Protein AF-A0A2V9GGK9-F1 (afdb_monomer)

Foldseek 3Di:
DDDCDPVNAAAFDPDAQEPVHCVCVVPPVPVVVVVGCVPRNQWHWHHHHPDTDIHGDDPVVVVVVVD

Mean predicted aligned error: 7.62 Å

Secondary structure (DSSP, 8-state):
-----TTTSPP--SS-B-TT--HHHHH-HHHHHHHHHHHH-SEEEEEETTEEEEEE--HHHHHHHH-

Sequence (67 aa):
MWRATRKKFPAGPSEGLKRWSLGPLDNNPLEYFSKIAREYGDIAGLRVLNFKTIFINHPDLIEEVLV

pLDDT: mean 75.78, std 13.13, range [42.28, 91.81]

Solvent-accessible surface area (backbone atoms only — not comparable to full-atom values): 4109 Å² total; per-residue (Å²): 132,89,80,72,43,85,90,74,44,54,60,48,65,86,77,41,40,47,85,89,45,54,57,56,59,75,7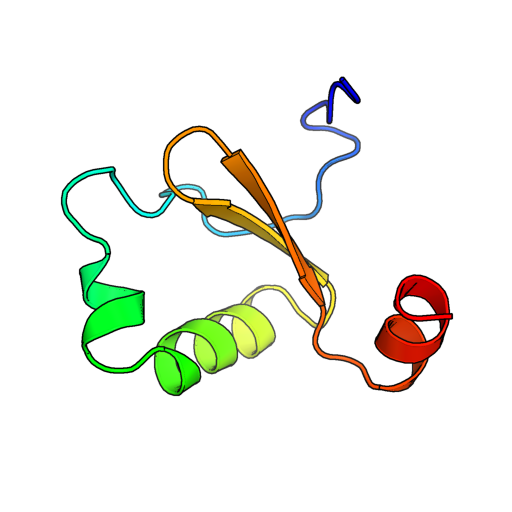6,45,39,66,61,48,53,51,50,46,39,74,76,48,40,52,53,23,25,41,30,54,57,92,42,83,42,77,47,75,73,45,69,78,62,48,56,72,68,78,108

Structure (mmCIF, N/CA/C/O backbone):
data_AF-A0A2V9GGK9-F1
#
_entry.id   AF-A0A2V9GGK9-F1
#
loop_
_atom_site.group_PDB
_atom_site.id
_atom_site.type_symbol
_atom_site.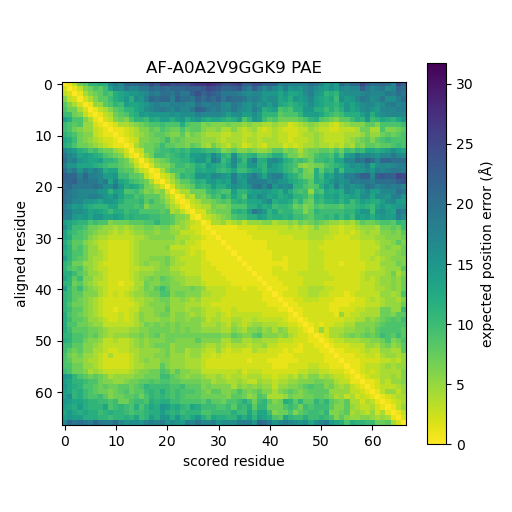label_atom_id
_atom_site.label_alt_id
_atom_site.label_comp_id
_atom_site.label_asym_id
_atom_site.label_entity_id
_atom_site.label_seq_id
_atom_site.pdbx_PDB_ins_code
_atom_site.Cartn_x
_atom_site.Cartn_y
_atom_site.Cartn_z
_atom_site.occupancy
_atom_site.B_iso_or_equiv
_atom_site.auth_seq_id
_atom_site.auth_comp_id
_atom_site.auth_asym_id
_atom_site.auth_atom_id
_atom_site.pdbx_PDB_model_num
ATOM 1 N N . MET A 1 1 ? -17.844 7.174 -11.440 1.00 42.28 1 MET A N 1
ATOM 2 C CA . MET A 1 1 ? -16.422 6.869 -11.147 1.00 42.28 1 MET A CA 1
ATOM 3 C C . MET A 1 1 ? -15.886 7.894 -10.155 1.00 42.28 1 MET A C 1
ATOM 5 O O . MET A 1 1 ? -15.874 9.079 -10.473 1.00 42.28 1 MET A O 1
ATOM 9 N N . TRP A 1 2 ? -15.497 7.472 -8.950 1.00 45.53 2 TRP A N 1
ATOM 10 C CA . TRP A 1 2 ? -14.944 8.363 -7.923 1.00 45.53 2 TRP A CA 1
ATOM 11 C C . TRP A 1 2 ? -13.633 9.000 -8.412 1.00 45.53 2 TRP A C 1
ATOM 13 O O . TRP A 1 2 ? -12.666 8.308 -8.737 1.00 45.53 2 TRP A O 1
ATOM 23 N N . ARG A 1 3 ? -13.590 10.335 -8.511 1.00 52.25 3 ARG A N 1
ATOM 24 C CA . ARG A 1 3 ? -12.369 11.065 -8.885 1.00 52.25 3 ARG A CA 1
ATOM 25 C C . ARG A 1 3 ? -11.525 11.265 -7.631 1.00 52.25 3 ARG A C 1
ATOM 27 O O . ARG A 1 3 ? -11.623 12.301 -6.981 1.00 52.25 3 ARG A O 1
ATOM 34 N N . ALA A 1 4 ? -10.673 10.293 -7.318 1.00 56.91 4 ALA A N 1
ATOM 35 C CA . ALA A 1 4 ? -9.645 10.462 -6.296 1.00 56.91 4 ALA A CA 1
ATOM 36 C C . ALA A 1 4 ? -8.729 11.639 -6.682 1.00 56.91 4 ALA A C 1
ATOM 38 O O . ALA A 1 4 ? -7.906 11.525 -7.601 1.00 56.91 4 ALA A O 1
ATOM 39 N N . THR A 1 5 ? -8.913 12.804 -6.065 1.00 61.28 5 THR A N 1
ATOM 40 C CA . THR A 1 5 ? -8.024 13.956 -6.256 1.00 61.28 5 THR A CA 1
ATOM 41 C C . THR A 1 5 ? -6.723 13.709 -5.495 1.00 61.28 5 THR A C 1
ATOM 43 O O . THR A 1 5 ? -6.716 12.970 -4.518 1.00 61.28 5 THR A O 1
ATOM 46 N N . ARG A 1 6 ? -5.609 14.334 -5.905 1.00 59.81 6 ARG A N 1
ATOM 47 C CA . ARG A 1 6 ? -4.300 14.138 -5.247 1.00 59.81 6 ARG A CA 1
ATOM 48 C C . ARG A 1 6 ? -4.316 14.469 -3.740 1.00 59.81 6 ARG A C 1
ATOM 50 O O . ARG A 1 6 ? -3.499 13.944 -3.010 1.00 59.81 6 ARG A O 1
ATOM 57 N N . LYS A 1 7 ? -5.263 15.309 -3.294 1.00 64.31 7 LYS A N 1
ATOM 58 C CA . LYS A 1 7 ? -5.511 15.644 -1.879 1.00 64.31 7 LYS A CA 1
ATOM 59 C C . LYS A 1 7 ? -6.274 14.568 -1.096 1.00 64.31 7 LYS A C 1
ATOM 61 O O . LYS A 1 7 ? -6.193 14.563 0.120 1.00 64.31 7 LYS A O 1
ATOM 66 N N . LYS A 1 8 ? -7.063 13.727 -1.773 1.00 70.38 8 LYS A N 1
ATOM 67 C CA . LYS A 1 8 ? -7.899 12.676 -1.162 1.00 70.38 8 LYS A CA 1
ATOM 68 C C . LYS A 1 8 ? -7.362 11.266 -1.418 1.00 70.38 8 LYS A C 1
ATOM 70 O O . LYS A 1 8 ? -8.013 10.298 -1.049 1.00 70.38 8 LYS A O 1
ATOM 75 N N . PHE A 1 9 ? -6.237 11.147 -2.118 1.00 79.38 9 PHE A N 1
ATOM 76 C CA . PHE A 1 9 ? -5.617 9.864 -2.412 1.00 79.38 9 PHE A CA 1
ATOM 77 C C . PHE A 1 9 ? -4.462 9.641 -1.434 1.00 79.38 9 PHE A C 1
ATOM 79 O O . PHE A 1 9 ? -3.685 10.583 -1.250 1.00 79.38 9 PHE A O 1
ATOM 86 N N . PRO A 1 10 ? -4.350 8.455 -0.810 1.00 83.19 10 PRO A N 1
ATOM 87 C CA . PRO A 1 10 ? -3.281 8.189 0.142 1.00 83.19 10 PRO A CA 1
ATOM 88 C C . PRO A 1 10 ? -1.901 8.354 -0.498 1.00 83.19 10 PRO A C 1
ATOM 90 O O . PRO A 1 10 ? -1.742 8.219 -1.718 1.00 83.19 10 PRO A O 1
ATOM 93 N N . ALA A 1 11 ? -0.904 8.647 0.337 1.00 84.44 11 ALA A N 1
ATOM 94 C CA . ALA A 1 11 ? 0.486 8.646 -0.091 1.00 84.44 11 ALA A CA 1
ATOM 95 C C . ALA A 1 11 ? 0.878 7.249 -0.592 1.00 84.44 11 ALA A C 1
ATOM 97 O O . ALA A 1 11 ? 0.314 6.237 -0.180 1.00 84.44 11 ALA A O 1
ATOM 98 N N . GLY A 1 12 ? 1.822 7.193 -1.519 1.00 83.56 12 GLY A N 1
ATOM 99 C CA . GLY A 1 12 ? 2.259 5.938 -2.100 1.00 83.56 12 GLY A CA 1
ATOM 100 C C . GLY A 1 12 ? 3.275 6.155 -3.211 1.00 83.56 12 GLY A C 1
ATOM 101 O O . GLY A 1 12 ? 3.548 7.305 -3.583 1.00 83.56 12 GLY A O 1
ATOM 102 N N . PRO A 1 13 ? 3.843 5.065 -3.742 1.00 80.88 13 PRO A N 1
ATOM 103 C CA . PRO A 1 13 ? 4.852 5.131 -4.785 1.00 80.88 13 PRO A CA 1
ATOM 104 C C . PRO A 1 13 ? 4.337 5.919 -5.996 1.00 80.88 13 PRO A C 1
ATOM 106 O O . PRO A 1 13 ? 3.260 5.661 -6.538 1.00 80.88 13 PRO A O 1
ATOM 109 N N . SER A 1 14 ? 5.127 6.910 -6.4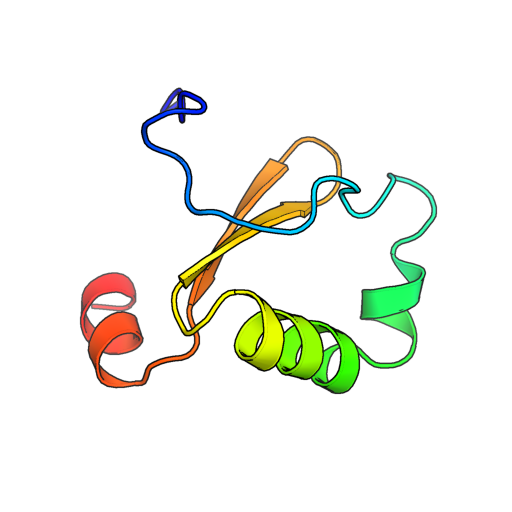19 1.00 65.56 14 SER A N 1
ATOM 110 C CA . SER A 1 14 ? 4.822 7.767 -7.571 1.00 65.56 14 SER A CA 1
ATOM 111 C C . SER A 1 14 ? 4.921 7.003 -8.894 1.00 65.56 14 SER A C 1
ATOM 113 O O . SER A 1 14 ? 4.163 7.269 -9.834 1.00 65.56 14 SER A O 1
ATOM 115 N N . GLU A 1 15 ? 5.829 6.028 -8.948 1.00 63.12 15 GLU A N 1
ATOM 116 C CA . GLU A 1 15 ? 5.973 5.087 -10.047 1.00 63.12 15 GLU A CA 1
ATOM 117 C C . GLU A 1 15 ? 4.962 3.952 -9.876 1.00 63.12 15 GLU A C 1
ATOM 119 O O . GLU A 1 15 ? 5.151 3.009 -9.113 1.00 63.12 15 GLU A O 1
ATOM 124 N N . GLY A 1 16 ? 3.835 4.069 -10.576 1.00 59.81 16 GLY A N 1
ATOM 125 C CA . GLY A 1 16 ? 2.890 2.966 -10.689 1.00 59.81 16 GLY A CA 1
ATOM 126 C C . GLY A 1 16 ? 3.508 1.761 -11.396 1.00 59.81 16 GLY A C 1
ATOM 127 O O . GLY A 1 16 ? 4.436 1.902 -12.196 1.00 59.81 16 GLY A O 1
ATOM 128 N N . LEU A 1 17 ? 2.935 0.580 -11.176 1.00 63.97 17 LEU A N 1
ATOM 129 C CA . LEU A 1 17 ? 3.245 -0.594 -11.983 1.00 63.97 17 LEU A CA 1
ATOM 130 C C . LEU A 1 17 ? 2.861 -0.311 -13.440 1.00 63.97 17 LEU A C 1
ATOM 132 O O . LEU A 1 17 ? 1.675 -0.199 -13.780 1.00 63.97 17 LEU A O 1
ATOM 136 N N . LYS A 1 18 ? 3.872 -0.145 -14.303 1.00 58.16 18 LYS A N 1
ATOM 137 C CA . LYS A 1 18 ? 3.672 0.112 -15.734 1.00 58.16 18 LYS A CA 1
ATOM 138 C C . LYS A 1 18 ? 2.992 -1.091 -16.385 1.00 58.16 18 LYS A C 1
ATOM 140 O O . LYS A 1 18 ? 3.181 -2.230 -15.972 1.00 58.16 18 LYS A O 1
ATOM 145 N N . ARG A 1 19 ? 2.253 -0.833 -17.472 1.00 53.81 19 ARG A N 1
ATOM 146 C CA . ARG A 1 19 ? 1.437 -1.835 -18.183 1.00 53.81 19 ARG A CA 1
ATOM 147 C C . ARG A 1 19 ? 2.160 -3.084 -18.671 1.00 53.81 19 ARG A C 1
ATOM 149 O O . ARG A 1 19 ? 1.526 -4.116 -18.827 1.00 53.81 19 ARG A O 1
ATOM 156 N N . TRP A 1 20 ? 3.471 -2.989 -18.826 1.00 50.94 20 TRP A N 1
ATOM 157 C CA . TRP A 1 20 ? 4.332 -4.080 -19.263 1.00 50.94 20 TRP A CA 1
ATOM 158 C C . TRP A 1 20 ? 5.212 -4.656 -18.145 1.00 50.94 20 TRP A C 1
ATOM 160 O O . TRP A 1 20 ? 5.908 -5.633 -18.376 1.00 50.94 20 TRP A O 1
ATOM 170 N N . SER A 1 21 ? 5.209 -4.062 -16.945 1.00 58.03 21 SER A N 1
ATOM 171 C CA . SER A 1 21 ? 6.102 -4.434 -15.843 1.00 58.03 21 SER A CA 1
ATOM 172 C C . SER A 1 21 ? 5.319 -4.716 -14.560 1.00 58.03 21 SER A C 1
ATOM 174 O O . SER A 1 21 ? 5.595 -4.131 -13.510 1.00 58.03 21 SER A O 1
ATOM 176 N N . LEU A 1 22 ? 4.389 -5.676 -14.617 1.00 63.28 22 LEU A N 1
ATOM 177 C CA . LEU A 1 22 ? 3.897 -6.338 -13.402 1.00 63.28 22 LEU A CA 1
ATOM 178 C C . LEU A 1 22 ? 5.013 -7.093 -12.658 1.00 63.28 22 LEU A C 1
ATOM 180 O O . LEU A 1 22 ? 4.745 -7.674 -11.623 1.00 63.28 22 LEU A O 1
ATOM 184 N N . GLY A 1 23 ? 6.265 -7.032 -13.127 1.00 63.84 23 GLY A N 1
ATOM 185 C CA . GLY A 1 23 ? 7.444 -7.671 -12.546 1.00 63.84 23 GLY A CA 1
ATOM 186 C C . GLY A 1 23 ? 7.536 -7.674 -11.013 1.00 63.84 23 GLY A C 1
ATOM 187 O O . GLY A 1 23 ? 7.879 -8.726 -10.480 1.00 63.84 23 GLY A O 1
ATOM 188 N N . PRO A 1 24 ? 7.214 -6.585 -10.281 1.00 62.03 24 PRO A N 1
ATOM 189 C CA . PRO A 1 24 ? 7.192 -6.625 -8.816 1.00 62.03 24 PRO A CA 1
ATOM 190 C C . PRO A 1 24 ? 6.088 -7.523 -8.231 1.00 62.03 24 PRO A C 1
ATOM 192 O O . PRO A 1 24 ? 6.294 -8.136 -7.191 1.00 62.03 24 PRO A O 1
ATOM 195 N N . LEU A 1 25 ? 4.932 -7.618 -8.896 1.00 67.00 25 LEU A N 1
ATOM 196 C CA . LEU A 1 25 ? 3.826 -8.503 -8.514 1.00 67.00 25 LEU A CA 1
ATOM 197 C C . LEU A 1 25 ? 4.003 -9.940 -9.014 1.00 67.00 25 LEU A C 1
ATOM 199 O O . LEU A 1 25 ? 3.575 -10.854 -8.323 1.00 67.00 25 LEU A O 1
ATOM 203 N N . ASP A 1 26 ? 4.625 -10.144 -10.178 1.00 66.25 26 ASP A N 1
ATOM 204 C CA . ASP A 1 26 ? 4.792 -11.481 -10.767 1.00 66.25 26 ASP A CA 1
ATOM 205 C C . ASP A 1 26 ? 5.905 -12.290 -10.090 1.00 66.25 26 ASP A C 1
ATOM 207 O O . ASP A 1 26 ? 5.782 -13.504 -9.960 1.00 66.25 26 ASP A O 1
ATOM 211 N N . ASN A 1 27 ? 6.992 -11.643 -9.648 1.00 71.19 27 ASN A N 1
ATOM 212 C CA . ASN A 1 27 ? 8.141 -12.366 -9.090 1.00 71.19 27 ASN A CA 1
ATOM 213 C C . ASN A 1 27 ? 8.056 -12.561 -7.569 1.00 71.19 27 ASN A C 1
ATOM 215 O O . ASN A 1 27 ? 8.404 -13.631 -7.077 1.00 71.19 27 ASN A O 1
ATOM 219 N N . ASN A 1 28 ? 7.626 -11.540 -6.813 1.00 82.50 28 ASN A N 1
ATOM 220 C CA . ASN A 1 28 ? 7.464 -11.637 -5.359 1.00 82.50 28 ASN A CA 1
ATOM 221 C C . ASN A 1 28 ? 6.492 -10.564 -4.820 1.00 82.50 28 ASN A C 1
ATOM 223 O O . ASN A 1 28 ? 6.916 -9.537 -4.275 1.00 82.50 28 ASN A O 1
ATOM 227 N N . PRO A 1 29 ? 5.172 -10.781 -4.957 1.00 84.00 29 PRO A N 1
ATOM 228 C CA . PRO A 1 29 ? 4.175 -9.778 -4.596 1.00 84.00 29 PRO A CA 1
ATOM 229 C C . PRO A 1 29 ? 4.199 -9.452 -3.100 1.00 84.00 29 PRO A C 1
ATOM 231 O O . PRO A 1 29 ? 4.006 -8.299 -2.718 1.00 84.00 29 PRO A O 1
ATOM 234 N N . LEU A 1 30 ? 4.475 -10.444 -2.247 1.00 88.38 30 LEU A N 1
ATOM 235 C CA . LEU A 1 30 ? 4.515 -10.247 -0.800 1.00 88.38 30 LEU A CA 1
ATOM 236 C C . LEU A 1 30 ? 5.657 -9.317 -0.393 1.00 88.38 30 LEU A C 1
ATOM 238 O O . LEU A 1 30 ? 5.455 -8.433 0.437 1.00 88.38 30 LEU A O 1
ATOM 242 N N . GLU A 1 31 ? 6.839 -9.480 -0.985 1.00 87.94 31 GLU A N 1
ATOM 243 C CA . GLU A 1 31 ? 7.976 -8.593 -0.734 1.00 87.94 31 GLU A CA 1
ATOM 244 C C . GLU A 1 31 ? 7.677 -7.163 -1.193 1.00 87.94 31 GLU A C 1
ATOM 246 O O . GLU A 1 31 ? 7.925 -6.210 -0.447 1.00 87.94 31 GLU A O 1
ATOM 251 N N . TYR A 1 32 ? 7.062 -7.010 -2.370 1.00 86.19 32 TYR A N 1
ATOM 252 C CA . TYR A 1 32 ? 6.625 -5.709 -2.868 1.00 86.19 32 TYR A CA 1
ATOM 253 C C . TYR A 1 32 ? 5.656 -5.025 -1.892 1.00 86.19 32 TYR A C 1
ATOM 255 O O . TYR A 1 32 ? 5.922 -3.908 -1.447 1.00 86.19 32 TYR A O 1
ATOM 263 N N . PHE A 1 33 ? 4.569 -5.692 -1.499 1.00 88.06 33 PHE A N 1
ATOM 264 C CA . PHE A 1 33 ? 3.583 -5.110 -0.584 1.00 88.06 33 PHE A CA 1
ATOM 265 C C . PHE A 1 33 ? 4.136 -4.892 0.828 1.00 88.06 33 PHE A C 1
ATOM 267 O O . PHE A 1 33 ? 3.826 -3.878 1.452 1.00 88.06 33 PHE A O 1
ATOM 274 N N . SER A 1 34 ? 5.024 -5.768 1.303 1.00 90.62 34 SER A N 1
ATOM 275 C CA . SER A 1 34 ? 5.717 -5.586 2.585 1.00 90.62 34 SER A CA 1
ATOM 276 C C . SER A 1 34 ? 6.583 -4.328 2.583 1.00 90.62 34 SER A C 1
ATOM 278 O O . SER A 1 34 ? 6.636 -3.608 3.581 1.00 90.62 34 SER A O 1
ATOM 280 N N . LYS A 1 35 ? 7.245 -4.027 1.461 1.00 89.19 35 LYS A N 1
ATOM 281 C CA . LYS A 1 35 ? 8.001 -2.782 1.295 1.00 89.19 35 LYS A CA 1
ATOM 282 C C . LYS A 1 35 ? 7.079 -1.561 1.322 1.00 89.19 35 LYS A C 1
ATOM 284 O O . LYS A 1 35 ? 7.385 -0.597 2.018 1.00 89.19 35 LYS A O 1
ATOM 289 N N . ILE A 1 36 ? 5.936 -1.621 0.635 1.00 90.00 36 ILE A N 1
ATOM 290 C CA . ILE A 1 36 ? 4.941 -0.538 0.655 1.00 90.00 36 ILE A CA 1
ATOM 291 C C . ILE A 1 36 ? 4.423 -0.280 2.073 1.00 90.00 36 ILE A C 1
ATOM 293 O O . ILE A 1 36 ? 4.398 0.874 2.494 1.00 90.00 36 ILE A O 1
ATOM 297 N N . ALA A 1 37 ? 4.082 -1.328 2.825 1.00 91.81 37 ALA A N 1
ATOM 298 C CA . ALA A 1 37 ? 3.619 -1.197 4.206 1.00 91.81 37 ALA A CA 1
ATOM 299 C C . ALA A 1 37 ? 4.672 -0.534 5.111 1.00 91.81 37 ALA A C 1
ATOM 301 O O . ALA A 1 37 ? 4.348 0.330 5.920 1.00 91.81 37 ALA A O 1
ATOM 302 N N . ARG A 1 38 ? 5.954 -0.886 4.939 1.00 91.25 38 ARG A N 1
ATOM 303 C CA . ARG A 1 38 ? 7.060 -0.285 5.702 1.00 91.25 38 ARG A CA 1
ATOM 304 C C . ARG A 1 38 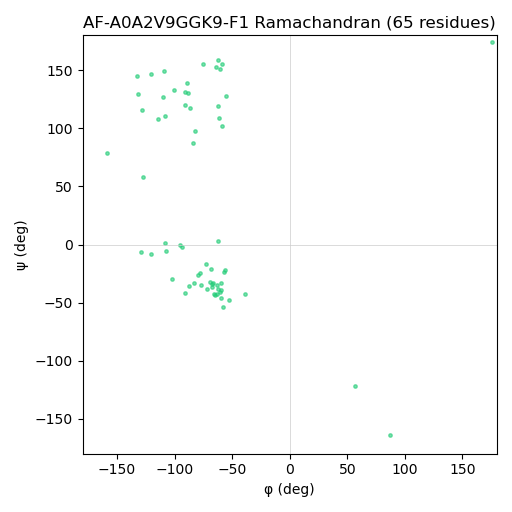? 7.301 1.187 5.362 1.00 91.25 38 ARG A C 1
ATOM 306 O O . ARG A 1 38 ? 7.666 1.950 6.248 1.00 91.25 38 ARG A O 1
ATOM 313 N N . GLU A 1 39 ? 7.145 1.576 4.098 1.00 91.25 39 GLU A N 1
ATOM 314 C CA . GLU A 1 39 ? 7.452 2.936 3.629 1.00 91.25 39 GLU A CA 1
ATOM 315 C C . GLU A 1 39 ? 6.277 3.914 3.776 1.00 91.25 39 GLU A C 1
ATOM 317 O O . GLU A 1 39 ? 6.497 5.093 4.050 1.00 91.25 39 GLU A O 1
ATOM 322 N N . TYR A 1 40 ? 5.041 3.444 3.587 1.00 89.19 40 TYR A N 1
ATOM 323 C CA . TYR A 1 40 ? 3.845 4.293 3.501 1.00 89.19 40 TYR A CA 1
ATOM 324 C C . TYR A 1 40 ? 2.787 3.982 4.571 1.00 89.19 40 TYR A C 1
ATOM 326 O O . TYR A 1 40 ? 1.839 4.754 4.713 1.00 89.19 40 TYR A O 1
ATOM 334 N N . GLY A 1 41 ? 2.957 2.905 5.344 1.00 89.94 41 GLY A N 1
ATOM 335 C CA . GLY A 1 41 ? 2.041 2.487 6.405 1.00 89.94 41 GLY A CA 1
ATOM 336 C C . GLY A 1 41 ? 0.898 1.592 5.920 1.00 89.94 41 GLY A C 1
ATOM 337 O O . GLY A 1 41 ? 0.930 1.032 4.823 1.00 89.94 41 GLY A O 1
ATOM 338 N N . ASP A 1 42 ? -0.129 1.467 6.761 1.00 90.31 42 ASP A N 1
ATOM 339 C CA . ASP A 1 42 ? -1.227 0.511 6.571 1.00 90.31 42 ASP A CA 1
ATOM 340 C C . ASP A 1 42 ? -2.202 0.868 5.445 1.00 90.31 42 ASP A C 1
ATOM 342 O O . ASP A 1 42 ? -2.950 -0.001 4.996 1.00 90.31 42 ASP A O 1
ATOM 346 N N . ILE A 1 43 ? -2.196 2.126 4.987 1.00 90.25 43 ILE A N 1
ATOM 347 C CA . ILE A 1 43 ? -3.016 2.616 3.875 1.00 90.25 43 ILE A CA 1
ATOM 348 C C . ILE A 1 43 ? -2.112 3.325 2.870 1.00 90.25 43 ILE A C 1
ATOM 350 O O . ILE A 1 43 ? -1.579 4.399 3.156 1.00 90.25 43 ILE A O 1
ATOM 354 N N . ALA A 1 44 ? -2.008 2.777 1.659 1.00 89.94 44 ALA A N 1
ATOM 355 C CA . ALA A 1 44 ? -1.182 3.358 0.605 1.00 89.94 44 ALA A CA 1
ATOM 356 C C . ALA A 1 44 ? -1.909 3.461 -0.739 1.00 89.94 44 ALA A C 1
ATOM 358 O O . ALA A 1 44 ? -2.713 2.612 -1.128 1.00 89.94 44 ALA A O 1
ATOM 359 N N . GLY A 1 45 ? -1.603 4.524 -1.478 1.00 88.62 45 GLY A N 1
ATOM 360 C CA . GLY A 1 45 ? -2.109 4.752 -2.821 1.00 88.62 45 GLY A CA 1
ATOM 361 C C . GLY A 1 45 ? -1.222 4.064 -3.850 1.00 88.62 45 GLY A C 1
ATOM 362 O O . GLY A 1 45 ? -0.065 4.433 -4.022 1.00 88.62 45 GLY A O 1
ATOM 363 N N . LEU A 1 46 ? -1.768 3.107 -4.592 1.00 85.88 46 LEU A N 1
ATOM 364 C CA . LEU A 1 46 ? -1.066 2.437 -5.679 1.00 85.88 46 LEU A CA 1
ATOM 365 C C . LEU A 1 46 ? -1.641 2.849 -7.031 1.00 85.88 46 LEU A C 1
ATOM 367 O O . LEU A 1 46 ? -2.831 3.137 -7.192 1.00 85.88 46 LEU A O 1
ATOM 371 N N . ARG A 1 47 ? -0.781 2.847 -8.045 1.00 78.62 47 ARG A N 1
ATOM 372 C CA . ARG A 1 47 ? -1.208 2.922 -9.438 1.00 78.62 47 ARG A CA 1
ATOM 373 C C . ARG A 1 47 ? -0.842 1.614 -10.114 1.00 78.62 47 ARG A C 1
ATOM 375 O O . ARG A 1 47 ? 0.329 1.345 -10.355 1.00 78.62 47 ARG A O 1
ATOM 382 N N . VAL A 1 48 ? -1.855 0.813 -10.410 1.00 77.62 48 VAL A N 1
ATOM 383 C CA . VAL A 1 48 ? -1.699 -0.448 -11.136 1.00 77.62 48 VAL A CA 1
ATOM 384 C C . VAL A 1 48 ? -2.276 -0.221 -12.520 1.00 77.62 48 VAL A C 1
ATOM 386 O O . VAL A 1 48 ? -3.483 -0.033 -12.672 1.00 77.62 48 VAL A O 1
ATOM 389 N N . LEU A 1 49 ? -1.424 -0.182 -13.545 1.00 76.56 49 LEU A N 1
ATOM 390 C CA . LEU A 1 49 ? -1.845 0.171 -14.902 1.00 76.56 49 LEU A CA 1
ATOM 391 C C . LEU A 1 49 ? -2.521 1.559 -14.936 1.00 76.56 49 LEU A C 1
ATOM 393 O O . LEU A 1 49 ? -1.939 2.574 -14.550 1.00 76.56 49 LEU A O 1
ATOM 397 N N . ASN A 1 50 ? -3.770 1.599 -15.400 1.00 76.25 50 ASN A N 1
ATOM 398 C CA . ASN A 1 50 ? -4.604 2.794 -15.460 1.00 76.25 50 ASN A CA 1
ATOM 399 C C . ASN A 1 50 ? -5.495 2.935 -14.215 1.00 76.25 50 ASN A C 1
ATOM 401 O O . ASN A 1 50 ? -6.257 3.898 -14.117 1.00 76.25 50 ASN A O 1
ATOM 405 N N . PHE A 1 51 ? -5.442 1.970 -13.294 1.00 78.25 51 PHE A N 1
ATOM 406 C CA . PHE A 1 51 ? -6.270 1.944 -12.102 1.00 78.25 51 PHE A CA 1
ATOM 407 C C . PHE A 1 51 ? -5.579 2.689 -10.965 1.00 78.25 51 PHE A C 1
ATOM 409 O O . PHE A 1 51 ? -4.365 2.607 -10.764 1.00 78.25 51 PHE A O 1
ATOM 416 N N . LYS A 1 52 ? -6.384 3.451 -10.227 1.00 79.75 52 LYS A N 1
ATOM 417 C CA . LYS A 1 52 ? -6.011 3.949 -8.908 1.00 79.75 52 LYS A CA 1
ATOM 418 C C . LYS A 1 52 ? -6.488 2.915 -7.905 1.00 79.75 52 LYS A C 1
ATOM 420 O O . LYS A 1 52 ? -7.687 2.652 -7.844 1.00 79.75 52 LYS A O 1
ATOM 425 N N . THR A 1 53 ? -5.558 2.360 -7.156 1.00 84.88 53 THR A N 1
ATOM 426 C CA . THR A 1 53 ? -5.794 1.255 -6.234 1.00 84.88 53 THR A CA 1
ATOM 427 C C . THR A 1 53 ? -5.415 1.705 -4.835 1.00 84.88 53 THR A C 1
ATOM 429 O O . THR A 1 53 ? -4.500 2.509 -4.673 1.00 84.88 53 THR A O 1
ATOM 432 N N . ILE A 1 54 ? -6.114 1.206 -3.825 1.00 87.19 54 ILE A N 1
ATOM 433 C CA . ILE A 1 54 ? -5.764 1.444 -2.426 1.00 87.19 54 ILE A CA 1
ATOM 434 C C . ILE A 1 54 ? -5.269 0.115 -1.868 1.00 87.19 54 ILE A C 1
ATOM 436 O O . ILE A 1 54 ? -5.928 -0.908 -2.032 1.00 87.19 54 ILE A O 1
ATOM 440 N N . PHE A 1 55 ? -4.083 0.142 -1.279 1.00 88.88 55 PHE A N 1
ATOM 441 C CA . PHE A 1 55 ? -3.533 -0.950 -0.495 1.00 88.88 55 PHE A CA 1
ATOM 442 C C . PHE A 1 55 ? -3.927 -0.746 0.966 1.00 88.88 55 PHE A C 1
ATOM 444 O O . PHE A 1 55 ? -3.764 0.361 1.481 1.00 88.88 55 PHE A O 1
ATOM 451 N N . ILE A 1 56 ? -4.455 -1.799 1.590 1.00 90.50 56 ILE A N 1
ATOM 452 C CA . ILE A 1 56 ? -4.869 -1.840 2.995 1.00 90.50 56 ILE A CA 1
ATOM 453 C C . ILE A 1 56 ? -4.283 -3.115 3.602 1.00 90.50 56 ILE A C 1
ATOM 455 O O . ILE A 1 56 ? -4.445 -4.184 3.015 1.00 90.50 56 ILE A O 1
ATOM 459 N N . ASN A 1 57 ? -3.606 -3.001 4.747 1.00 89.12 57 ASN A N 1
ATOM 460 C CA . ASN A 1 57 ? -2.923 -4.134 5.390 1.00 89.12 57 ASN A CA 1
ATOM 461 C C . ASN A 1 57 ? -3.260 -4.331 6.880 1.00 89.12 57 ASN A C 1
ATOM 463 O O . ASN A 1 57 ? -2.834 -5.322 7.467 1.00 89.12 57 ASN A O 1
ATOM 467 N N . HIS A 1 58 ? -4.012 -3.420 7.505 1.00 86.19 58 HIS A N 1
ATOM 468 C CA . HIS A 1 58 ? -4.384 -3.550 8.917 1.00 86.19 58 HIS A CA 1
ATOM 469 C C . HIS A 1 58 ? -5.684 -4.361 9.075 1.00 86.19 58 HIS A C 1
ATOM 471 O O . HIS A 1 58 ? -6.665 -4.006 8.419 1.00 86.19 58 HIS A O 1
ATOM 477 N N . PRO A 1 59 ? -5.741 -5.387 9.950 1.00 81.62 59 PRO A N 1
ATOM 478 C CA . PRO A 1 59 ? -6.932 -6.221 10.155 1.00 81.62 59 PRO A CA 1
ATOM 479 C C . PRO A 1 59 ? -8.202 -5.412 10.446 1.00 81.62 59 PRO A C 1
ATOM 481 O O . PRO A 1 59 ? -9.201 -5.587 9.756 1.00 81.62 59 PRO A O 1
ATOM 484 N N . ASP A 1 60 ? -8.124 -4.449 11.366 1.00 82.44 60 ASP A N 1
ATOM 485 C CA . ASP A 1 60 ? -9.263 -3.597 11.740 1.00 82.44 60 ASP A CA 1
ATOM 486 C C . ASP A 1 60 ? -9.821 -2.789 10.551 1.00 82.44 60 ASP A C 1
ATOM 488 O O . ASP A 1 60 ? -11.021 -2.564 10.452 1.00 82.44 60 ASP A O 1
ATOM 492 N N . LEU A 1 61 ? -8.961 -2.384 9.605 1.00 77.12 61 LEU A N 1
ATOM 493 C CA . LEU A 1 61 ? -9.381 -1.658 8.398 1.00 77.12 61 LEU A CA 1
ATOM 494 C C . LEU A 1 61 ? -9.962 -2.587 7.329 1.00 77.12 61 LEU A C 1
ATOM 496 O O . LEU A 1 61 ? -10.728 -2.151 6.471 1.00 77.12 61 LEU A O 1
ATOM 500 N N . ILE A 1 62 ? -9.558 -3.856 7.335 1.00 78.44 62 ILE A N 1
ATOM 501 C CA . ILE A 1 62 ? -10.057 -4.860 6.397 1.00 78.44 62 ILE A CA 1
ATOM 502 C C . ILE A 1 62 ? -11.509 -5.216 6.742 1.00 78.44 62 ILE A C 1
ATOM 504 O O . ILE A 1 62 ? -12.322 -5.360 5.826 1.00 78.44 62 ILE A O 1
ATOM 508 N N . GLU A 1 63 ? -11.854 -5.287 8.031 1.00 74.75 63 GLU A N 1
ATOM 509 C CA . GLU A 1 63 ? -13.236 -5.500 8.487 1.00 74.75 63 GLU A CA 1
ATOM 510 C C . GLU A 1 63 ? -14.186 -4.390 8.014 1.00 74.75 63 GLU A C 1
ATOM 512 O O . GLU A 1 63 ? -15.291 -4.682 7.574 1.00 74.75 63 GLU A O 1
ATOM 517 N N . GLU A 1 64 ? -13.756 -3.126 7.999 1.00 72.88 64 GLU A N 1
ATOM 518 C CA . GLU A 1 64 ? -14.600 -2.019 7.518 1.00 72.88 64 GLU A CA 1
ATOM 519 C C . GLU A 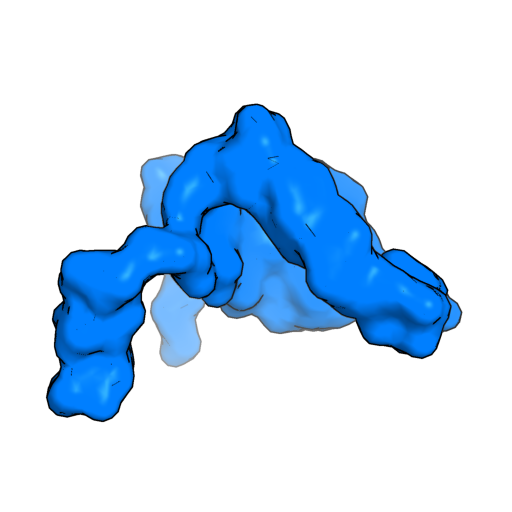1 64 ? -14.884 -2.057 6.003 1.00 72.88 64 GLU A C 1
ATOM 521 O O . GLU A 1 64 ? -15.837 -1.429 5.540 1.00 72.88 64 GLU A O 1
ATOM 526 N N . VAL A 1 65 ? -14.056 -2.749 5.210 1.00 70.62 65 VAL A N 1
ATOM 527 C CA . VAL A 1 65 ? -14.153 -2.762 3.737 1.00 70.62 65 VAL A CA 1
ATOM 528 C C . VAL A 1 65 ? -14.794 -4.040 3.192 1.00 70.62 65 VAL A C 1
ATOM 530 O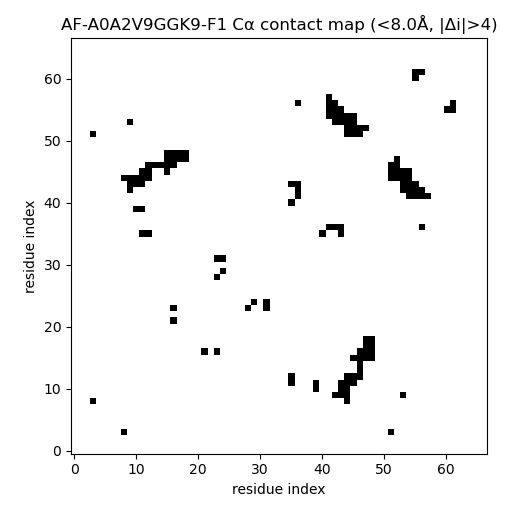 O . VAL A 1 65 ? -15.391 -4.001 2.114 1.00 70.62 65 VAL A O 1
ATOM 533 N N . LEU A 1 66 ? -14.641 -5.173 3.880 1.00 71.94 66 LEU A N 1
ATOM 534 C CA . LEU A 1 66 ? -15.107 -6.483 3.403 1.00 71.94 66 LEU A CA 1
ATOM 535 C C . LEU A 1 66 ? -16.490 -6.900 3.929 1.00 71.94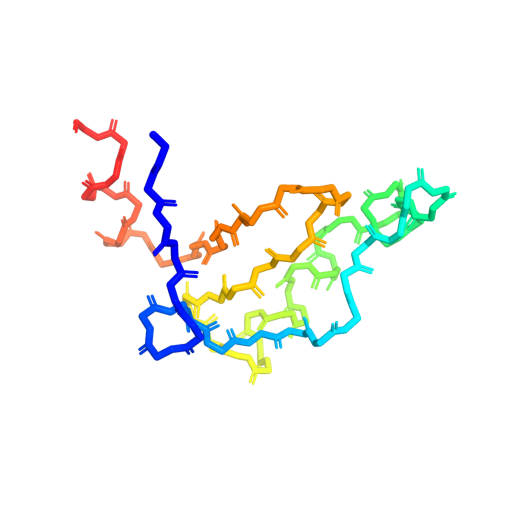 66 LEU A C 1
ATOM 5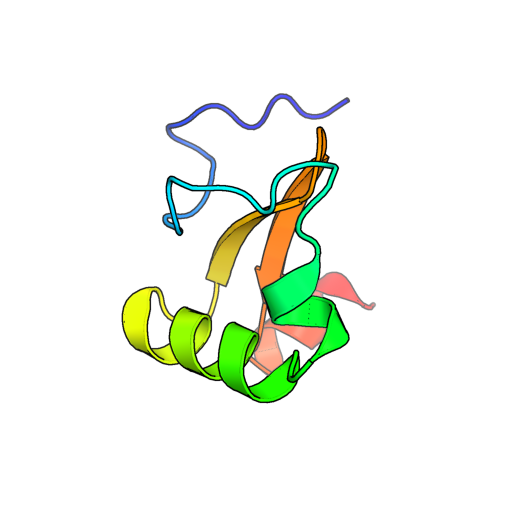37 O O . LEU A 1 66 ? -16.953 -7.983 3.562 1.00 71.94 66 LEU A O 1
ATOM 541 N N . VAL A 1 67 ? -17.133 -6.073 4.757 1.00 57.22 67 VAL A N 1
ATOM 542 C CA . VAL A 1 67 ? -18.454 -6.334 5.357 1.00 57.22 67 VAL A CA 1
ATOM 543 C C . VAL A 1 67 ? -19.555 -5.548 4.652 1.00 57.22 67 VAL A C 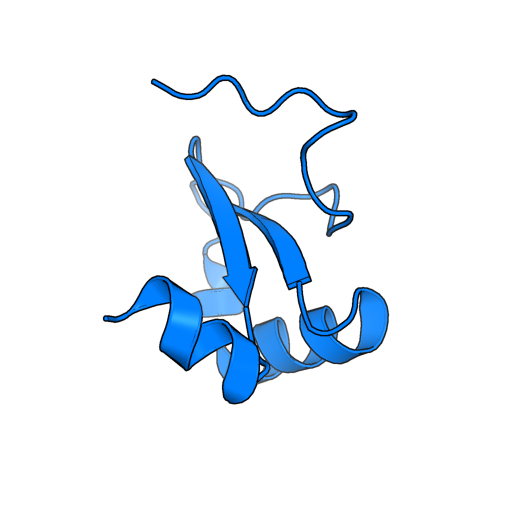1
ATOM 545 O O . VAL A 1 67 ? -19.350 -4.349 4.357 1.00 57.22 67 VAL A O 1
#

Radius of gyration: 12.38 Å; Cα contacts (8 Å, |Δi|>4): 69; chains: 1; bounding box: 27×28×31 Å

Nearest PDB structures (foldseek):
  4wnv-assembly1_A  TM=7.843E-01  e=6.576E-02  Homo sapiens
  6dwn-assembly3_C  TM=7.291E-01  e=6.576E-02  Homo sapiens
  3v8d-assembly1_B  TM=6.195E-01  e=2.745E-01  Homo sapiens
  2ve3-assembly2_B  TM=6.579E-01  e=2.745E-01  Synechocystis sp. PCC 6803
  3dax-assembly1_B  TM=6.332E-01  e=3.858E-01  Homo sapiens